Protein AF-A0A0G0PYB6-F1 (afdb_monomer)

Foldseek 3Di:
DDDDDDPDDPAEAEDPQAVVQCVVAVHDPVNLVVQVVDFPDKDDDPDPQKIKGKDWPDDDPPPDPPDPVVPPPPDPDDPPDPDDPPVQPTKMKMWMKHFDDPPPPPDDDDDDDDPDPDDRTHMYTNHMHIGRHDDDPPDPDDDDVVVVVVCVVVVVDD

Mean predicted aligned error: 14.11 Å

Secondary structure (DSSP, 8-state):
--PPP----TTEEE-HHHHHHHHHTT--HHHHHHHHHS-SEEEE-SSTT-EEEEEESS-------S-GGGGS--SS-PPP-S-----TT--EEEEEEEE-----------------------EEEEEEEEESSPPPSS------HHHHHHHHHTTS--

Structure (mmCIF, N/CA/C/O backbone):
data_AF-A0A0G0PYB6-F1
#
_entry.id   AF-A0A0G0PYB6-F1
#
loop_
_atom_site.group_PDB
_atom_site.id
_atom_site.type_symbol
_atom_site.label_atom_id
_atom_site.label_alt_id
_atom_site.label_comp_id
_atom_site.label_asym_id
_atom_site.label_entity_id
_atom_site.label_seq_id
_atom_site.pdbx_PDB_ins_code
_atom_site.Cartn_x
_atom_site.Cartn_y
_atom_site.Cartn_z
_atom_site.occupancy
_atom_site.B_iso_or_equiv
_atom_site.auth_seq_id
_atom_site.auth_comp_id
_atom_site.auth_asym_id
_atom_site.auth_atom_id
_atom_site.pdbx_PDB_model_num
ATOM 1 N N . MET A 1 1 ? -28.623 -15.789 -17.061 1.00 53.00 1 MET A N 1
ATOM 2 C CA . MET A 1 1 ? -27.943 -16.036 -15.767 1.00 53.00 1 MET A CA 1
ATOM 3 C C . MET A 1 1 ? -27.870 -14.714 -15.008 1.00 53.00 1 MET A C 1
ATOM 5 O O . MET A 1 1 ? -27.309 -13.763 -15.532 1.00 53.00 1 MET A O 1
ATOM 9 N N . ARG A 1 2 ? -28.523 -14.593 -13.845 1.00 53.97 2 ARG A N 1
ATOM 10 C CA . ARG A 1 2 ? -28.613 -13.324 -13.098 1.00 53.97 2 ARG A CA 1
ATOM 11 C C . ARG A 1 2 ? -27.326 -13.151 -12.284 1.00 53.97 2 ARG A C 1
ATOM 13 O O . ARG A 1 2 ? -27.123 -13.873 -11.310 1.00 53.97 2 ARG A O 1
ATOM 20 N N . LEU A 1 3 ? -26.429 -12.266 -12.717 1.00 60.09 3 LEU A N 1
ATOM 21 C CA . LEU A 1 3 ? -25.184 -11.998 -11.995 1.00 60.09 3 LEU A CA 1
ATOM 22 C C . LEU A 1 3 ? -25.525 -11.360 -10.643 1.00 60.09 3 LEU A C 1
ATOM 24 O O . LEU A 1 3 ? -26.152 -10.303 -10.589 1.00 60.09 3 LEU A O 1
ATOM 28 N N . LYS A 1 4 ? -25.150 -12.027 -9.547 1.00 63.53 4 LYS A N 1
ATOM 29 C CA . LYS A 1 4 ? -25.264 -11.448 -8.206 1.00 63.53 4 LYS A CA 1
ATOM 30 C C . LYS A 1 4 ? -24.245 -10.304 -8.072 1.00 63.53 4 LYS A C 1
ATOM 32 O O . LYS A 1 4 ? -23.122 -10.457 -8.558 1.00 63.53 4 LYS A O 1
ATOM 37 N N . PRO A 1 5 ? -24.593 -9.185 -7.414 1.00 63.53 5 PRO A N 1
ATOM 38 C CA . PRO A 1 5 ? -23.633 -8.123 -7.142 1.00 63.53 5 PRO A CA 1
ATOM 39 C C . PRO A 1 5 ? -22.484 -8.665 -6.282 1.00 63.53 5 PRO A C 1
ATOM 41 O O . PRO A 1 5 ? -22.725 -9.394 -5.320 1.00 63.53 5 PRO A O 1
ATOM 44 N N . LEU A 1 6 ? -21.241 -8.308 -6.613 1.00 57.53 6 LEU A N 1
ATOM 45 C CA . LEU A 1 6 ? -20.088 -8.618 -5.769 1.00 57.53 6 LEU A CA 1
ATOM 46 C C . LEU A 1 6 ? -20.213 -7.804 -4.475 1.00 57.53 6 LEU A C 1
ATOM 48 O O . LEU A 1 6 ? -20.085 -6.578 -4.495 1.00 57.53 6 LEU A O 1
ATOM 52 N N . GLU A 1 7 ? -20.507 -8.469 -3.355 1.00 67.19 7 GLU A N 1
ATOM 53 C CA . GLU A 1 7 ? -20.500 -7.815 -2.047 1.00 67.19 7 GLU A CA 1
ATOM 54 C C . GLU A 1 7 ? -19.122 -7.196 -1.791 1.00 67.19 7 GLU A C 1
ATOM 56 O O . GLU A 1 7 ? -18.084 -7.840 -1.959 1.00 67.19 7 GLU A O 1
ATOM 61 N N . LYS A 1 8 ? -19.107 -5.925 -1.382 1.00 66.94 8 LYS A N 1
ATOM 62 C CA . LYS A 1 8 ? -17.869 -5.238 -1.011 1.00 66.94 8 LYS A CA 1
ATOM 63 C C . LYS A 1 8 ? -17.275 -5.909 0.231 1.00 66.94 8 LYS A C 1
ATOM 65 O O . LYS A 1 8 ? -17.967 -6.113 1.229 1.00 66.94 8 LYS A O 1
ATOM 70 N N . ASP A 1 9 ? -15.982 -6.218 0.184 1.00 67.06 9 ASP A N 1
ATOM 71 C CA . ASP A 1 9 ? -15.242 -6.839 1.282 1.00 67.06 9 ASP A CA 1
ATOM 72 C C . ASP A 1 9 ? -15.388 -6.051 2.600 1.00 67.06 9 ASP A C 1
ATOM 74 O O . ASP A 1 9 ? -14.830 -4.968 2.757 1.00 67.06 9 ASP A O 1
ATOM 78 N N . LYS A 1 10 ? -16.042 -6.636 3.614 1.00 74.75 10 LYS A N 1
ATOM 79 C CA . LYS A 1 10 ? -16.156 -6.032 4.964 1.00 74.75 10 LYS A CA 1
ATOM 80 C C . LYS A 1 10 ? -14.801 -5.865 5.679 1.00 74.75 10 LYS A C 1
ATOM 82 O O . LYS A 1 10 ? -14.706 -5.116 6.652 1.00 74.75 10 LYS A O 1
ATOM 87 N N . LYS A 1 11 ? -13.764 -6.584 5.224 1.00 86.19 11 LYS A N 1
ATOM 88 C CA . LYS A 1 11 ? -12.452 -6.701 5.886 1.00 86.19 11 LYS A CA 1
ATOM 89 C C . LYS A 1 11 ? -11.471 -5.581 5.525 1.00 86.19 11 LYS A C 1
ATOM 91 O O . LYS A 1 11 ? -10.674 -5.194 6.381 1.00 86.19 11 LYS A O 1
ATOM 96 N N . TYR A 1 12 ? -11.511 -5.084 4.290 1.00 90.44 12 TYR A N 1
ATOM 97 C CA . TYR A 1 12 ? -10.526 -4.139 3.761 1.00 90.44 12 TYR A CA 1
ATOM 98 C C . TYR A 1 12 ? -11.181 -2.793 3.458 1.00 90.44 12 TYR A C 1
ATOM 100 O O . TYR A 1 12 ? -12.217 -2.733 2.802 1.00 90.44 12 TYR A O 1
ATOM 108 N N . ILE A 1 13 ? -10.562 -1.716 3.929 1.00 91.38 13 ILE A N 1
ATOM 109 C CA . ILE A 1 13 ? -10.933 -0.339 3.612 1.00 91.38 13 ILE A CA 1
ATOM 110 C C . ILE A 1 13 ? -9.862 0.206 2.670 1.00 91.38 13 ILE A C 1
ATOM 112 O O . ILE A 1 13 ? -8.683 0.227 3.022 1.00 91.38 13 ILE A O 1
ATOM 116 N N . TRP A 1 14 ? -10.271 0.646 1.484 1.00 92.69 14 TRP A N 1
ATOM 117 C CA . TRP A 1 14 ? -9.382 1.230 0.483 1.00 92.69 14 TRP A CA 1
ATOM 118 C C . TRP A 1 14 ? -9.443 2.752 0.556 1.00 92.69 14 TRP A C 1
ATOM 120 O O . TRP A 1 14 ? -10.530 3.324 0.482 1.00 92.69 14 TRP A O 1
ATOM 130 N N . THR A 1 15 ? -8.293 3.414 0.681 1.00 94.25 15 THR A N 1
ATOM 131 C CA . THR A 1 15 ? -8.219 4.874 0.531 1.00 94.25 15 THR A CA 1
ATOM 132 C C . THR A 1 15 ? -8.245 5.263 -0.950 1.00 94.25 15 THR A C 1
ATOM 134 O O . THR A 1 15 ? -7.838 4.490 -1.822 1.00 94.25 15 THR A O 1
ATOM 137 N N . ASN A 1 16 ? -8.652 6.499 -1.255 1.00 95.81 16 ASN A N 1
ATOM 138 C CA . ASN A 1 16 ? -8.565 7.035 -2.621 1.00 95.81 16 ASN A CA 1
ATOM 139 C C . ASN A 1 16 ? -7.126 7.007 -3.154 1.00 95.81 16 ASN A C 1
ATOM 141 O O . ASN A 1 16 ? -6.905 6.703 -4.326 1.00 95.81 16 ASN A O 1
ATOM 145 N N . HIS A 1 17 ? -6.147 7.255 -2.281 1.00 93.31 17 HIS A N 1
ATOM 146 C CA . HIS A 1 17 ? -4.736 7.217 -2.641 1.00 93.31 17 HIS A CA 1
ATOM 147 C C . HIS A 1 17 ? -4.283 5.810 -3.065 1.00 93.31 17 HIS A C 1
ATOM 149 O O . HIS A 1 17 ? -3.640 5.656 -4.106 1.00 93.31 17 HIS A O 1
ATOM 155 N N . ALA A 1 18 ? -4.687 4.765 -2.331 1.00 94.81 18 ALA A N 1
ATOM 156 C CA . ALA A 1 18 ? -4.424 3.382 -2.720 1.00 94.81 18 ALA A CA 1
ATOM 157 C C . ALA A 1 18 ? -5.038 3.062 -4.088 1.00 94.81 18 ALA A C 1
ATOM 159 O O . ALA A 1 18 ? -4.358 2.510 -4.952 1.00 94.81 18 ALA A O 1
ATOM 160 N N . LEU A 1 19 ? -6.294 3.460 -4.315 1.00 94.94 19 LEU A N 1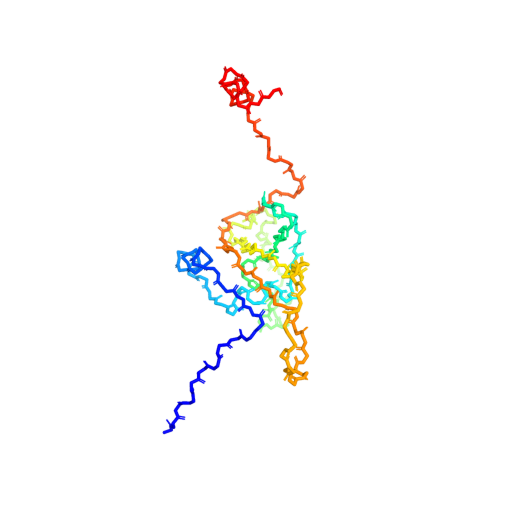
ATOM 161 C CA . LEU A 1 19 ? -6.987 3.238 -5.587 1.00 94.94 19 LEU A CA 1
ATOM 162 C C . LEU A 1 19 ? -6.265 3.912 -6.764 1.00 94.94 19 LEU A C 1
ATOM 164 O O . LEU A 1 19 ? -6.072 3.285 -7.807 1.00 94.94 19 LEU A O 1
ATOM 168 N N . GLN A 1 20 ? -5.826 5.162 -6.599 1.00 95.75 20 GLN A N 1
ATOM 169 C CA . GLN A 1 20 ? -5.074 5.894 -7.623 1.00 95.75 20 GLN A CA 1
ATOM 170 C C . GLN A 1 20 ? -3.742 5.210 -7.949 1.00 95.75 20 GLN A C 1
ATOM 172 O O . GLN A 1 20 ? -3.436 4.979 -9.120 1.00 95.75 20 GLN A O 1
ATOM 177 N N . LYS A 1 21 ? -2.967 4.827 -6.928 1.00 94.69 21 LYS A N 1
ATOM 178 C CA . LYS A 1 21 ? -1.675 4.160 -7.133 1.00 94.69 21 LYS A CA 1
ATOM 179 C C . LYS A 1 21 ? -1.836 2.767 -7.745 1.00 94.69 21 LYS A C 1
ATOM 181 O O . LYS A 1 21 ? -1.066 2.403 -8.631 1.00 94.69 21 LYS A O 1
ATOM 186 N N . MET A 1 22 ? -2.873 2.017 -7.366 1.00 95.38 22 MET A N 1
ATOM 187 C CA . MET A 1 22 ? -3.184 0.744 -8.020 1.00 95.38 22 MET A CA 1
ATOM 188 C C . MET A 1 22 ? -3.474 0.922 -9.510 1.00 95.38 22 MET A C 1
ATOM 190 O O . MET A 1 22 ? -2.934 0.169 -10.318 1.00 95.38 22 MET A O 1
ATOM 194 N N . ARG A 1 23 ? -4.277 1.927 -9.887 1.00 95.50 23 ARG A N 1
ATOM 195 C CA . ARG A 1 23 ? -4.549 2.241 -11.301 1.00 95.50 23 ARG A CA 1
ATOM 196 C C . ARG A 1 23 ? -3.263 2.584 -12.050 1.00 95.50 23 ARG A C 1
ATOM 198 O O . ARG A 1 23 ? -3.015 2.013 -13.107 1.00 95.50 23 ARG A O 1
ATOM 205 N N . PHE A 1 24 ? -2.427 3.441 -11.465 1.00 93.75 24 PHE A N 1
ATOM 206 C CA . PHE A 1 24 ? -1.150 3.859 -12.047 1.00 93.75 24 PHE A CA 1
ATOM 207 C C . PHE A 1 24 ? -0.207 2.673 -12.309 1.00 93.75 24 PHE A C 1
ATOM 209 O O . PHE A 1 24 ? 0.289 2.501 -13.418 1.00 93.75 24 PHE A O 1
ATOM 216 N N . TYR A 1 25 ? -0.024 1.790 -11.322 1.00 92.69 25 TYR A N 1
ATOM 217 C CA . TYR A 1 25 ? 0.865 0.625 -11.429 1.00 92.69 25 TYR A CA 1
ATOM 218 C C . TYR A 1 25 ? 0.199 -0.635 -12.000 1.00 92.69 25 TYR A C 1
ATOM 220 O O . TYR A 1 25 ? 0.792 -1.723 -11.952 1.00 92.69 25 TYR A O 1
ATOM 228 N N . ARG A 1 26 ? -1.040 -0.510 -12.500 1.00 92.75 26 ARG A N 1
ATOM 229 C CA . ARG A 1 26 ? -1.868 -1.619 -13.001 1.00 92.75 26 ARG A CA 1
ATOM 230 C C . ARG A 1 26 ? -1.889 -2.803 -12.019 1.00 92.75 26 ARG A C 1
ATOM 232 O O . ARG A 1 26 ? -1.637 -3.953 -12.380 1.00 92.75 26 ARG A O 1
ATOM 239 N N . LEU A 1 27 ? -2.112 -2.503 -10.741 1.00 92.00 27 LEU A N 1
ATOM 240 C CA . LEU A 1 27 ? -2.234 -3.481 -9.663 1.00 92.00 27 LEU A CA 1
ATOM 241 C C . LEU A 1 27 ? -3.706 -3.825 -9.441 1.00 92.00 27 LEU A C 1
ATOM 243 O O . LEU A 1 27 ? -4.554 -2.944 -9.328 1.00 92.00 27 LEU A O 1
ATOM 247 N N . SER A 1 28 ? -3.999 -5.119 -9.352 1.00 92.56 28 SER A N 1
ATOM 248 C CA . SER A 1 28 ? -5.328 -5.609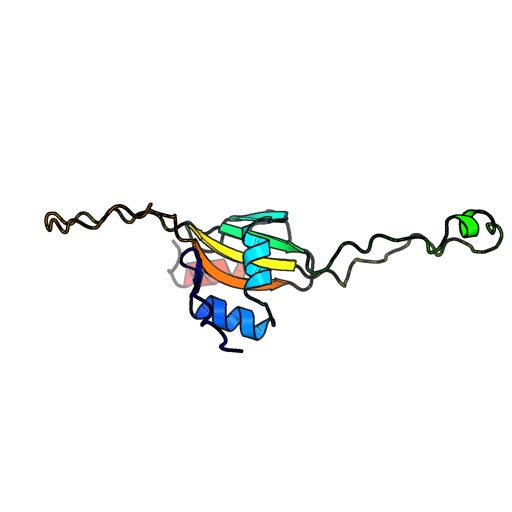 -9.002 1.00 92.56 28 SER A CA 1
ATOM 249 C C . SER A 1 28 ? -5.500 -5.709 -7.486 1.00 92.56 28 SER A C 1
ATOM 251 O O . SER A 1 28 ? -4.546 -5.979 -6.749 1.00 92.56 28 SER A O 1
ATOM 253 N N . GLU A 1 29 ? -6.741 -5.587 -7.012 1.00 92.19 29 GLU A N 1
ATOM 254 C CA . GLU A 1 29 ? -7.059 -5.774 -5.592 1.00 92.19 29 GLU A CA 1
ATOM 255 C C . GLU A 1 29 ? -6.646 -7.160 -5.092 1.00 92.19 29 GLU A C 1
ATOM 257 O O . GLU A 1 29 ? -6.126 -7.301 -3.989 1.00 92.19 29 GLU A O 1
ATOM 262 N N . SER A 1 30 ? -6.835 -8.195 -5.915 1.00 92.38 30 SER A N 1
ATOM 263 C CA . SER A 1 30 ? -6.440 -9.567 -5.594 1.00 92.38 30 SER A CA 1
ATOM 264 C C . SER A 1 30 ? -4.935 -9.689 -5.354 1.00 92.38 30 SER A C 1
ATOM 266 O O . SER A 1 30 ? -4.516 -10.397 -4.436 1.00 92.38 30 SER A O 1
ATOM 268 N N . ARG A 1 31 ? -4.112 -8.957 -6.118 1.00 91.38 31 ARG A N 1
ATOM 269 C CA . ARG A 1 31 ? -2.660 -8.924 -5.921 1.00 91.38 31 ARG A CA 1
ATOM 270 C C . ARG A 1 31 ? -2.290 -8.268 -4.595 1.00 91.38 31 ARG A C 1
ATOM 272 O O . ARG A 1 31 ? -1.471 -8.818 -3.867 1.00 91.38 31 ARG A O 1
ATOM 279 N N . VAL A 1 32 ? -2.925 -7.154 -4.249 1.00 94.19 32 VAL A N 1
ATOM 280 C CA . VAL A 1 32 ? -2.705 -6.479 -2.960 1.00 94.19 32 VAL A CA 1
ATOM 281 C C . VAL A 1 32 ? -3.174 -7.353 -1.791 1.00 94.19 32 VAL A C 1
ATOM 283 O O . VAL A 1 32 ? -2.438 -7.547 -0.826 1.00 94.19 32 VAL A O 1
ATOM 286 N N . ARG A 1 33 ? -4.352 -7.982 -1.900 1.00 93.62 33 ARG A N 1
ATOM 287 C CA . ARG A 1 33 ? -4.853 -8.937 -0.895 1.00 93.62 33 ARG A CA 1
ATOM 288 C C . ARG A 1 33 ? -3.898 -10.117 -0.699 1.00 93.62 33 ARG A C 1
ATOM 290 O O . ARG A 1 33 ? -3.752 -10.583 0.426 1.00 93.62 33 ARG A O 1
ATOM 297 N N . ARG A 1 34 ? -3.245 -10.601 -1.761 1.00 92.38 34 ARG A N 1
ATOM 298 C CA . ARG A 1 34 ? -2.234 -11.670 -1.678 1.00 92.38 34 ARG A CA 1
ATOM 299 C C . ARG A 1 34 ? -1.021 -11.242 -0.852 1.00 92.38 34 ARG A C 1
ATOM 301 O O . ARG A 1 34 ? -0.604 -12.010 0.010 1.00 92.38 34 ARG A O 1
ATOM 308 N N . ILE A 1 35 ? -0.517 -10.030 -1.078 1.00 94.06 35 ILE A N 1
ATOM 309 C CA . ILE A 1 35 ? 0.619 -9.469 -0.330 1.00 94.06 35 ILE A CA 1
ATOM 310 C C . ILE A 1 35 ? 0.276 -9.363 1.156 1.00 94.06 35 ILE A C 1
ATOM 312 O O . ILE A 1 35 ? 1.069 -9.765 1.995 1.00 94.06 35 ILE A O 1
ATOM 316 N N . LEU A 1 36 ? -0.938 -8.911 1.482 1.00 93.06 36 LEU A N 1
ATOM 317 C CA . LEU A 1 36 ? -1.400 -8.810 2.870 1.00 93.06 36 LEU A CA 1
ATOM 318 C C . LEU A 1 36 ? -1.594 -10.166 3.562 1.00 93.06 36 LEU A C 1
ATOM 320 O O . LEU A 1 36 ? -1.589 -10.224 4.788 1.00 93.06 36 LEU A O 1
ATOM 324 N N . ARG A 1 37 ? -1.843 -11.242 2.807 1.00 91.81 37 ARG A N 1
ATOM 325 C CA . ARG A 1 37 ? -2.008 -12.590 3.371 1.00 91.81 37 ARG A CA 1
ATOM 326 C C . ARG A 1 37 ? -0.658 -13.242 3.644 1.00 91.81 37 ARG A C 1
ATOM 328 O O . ARG A 1 37 ? -0.440 -13.708 4.754 1.00 91.81 37 ARG A O 1
ATOM 335 N N . ASN A 1 38 ? 0.222 -13.247 2.644 1.00 91.56 38 ASN A N 1
ATOM 336 C CA . ASN A 1 38 ? 1.506 -13.941 2.700 1.00 91.56 38 ASN A CA 1
ATOM 337 C C . ASN A 1 38 ? 2.629 -12.993 2.248 1.00 91.56 38 ASN A C 1
ATOM 339 O O . ASN A 1 38 ? 3.119 -13.154 1.132 1.00 91.56 38 ASN A O 1
ATOM 343 N N . PRO A 1 39 ? 3.013 -11.980 3.036 1.00 93.81 39 PRO A N 1
ATOM 344 C CA . PRO A 1 39 ? 4.115 -11.100 2.664 1.00 93.81 39 PRO A CA 1
ATOM 345 C C . PRO A 1 39 ? 5.450 -11.854 2.689 1.00 93.81 39 PRO A C 1
ATOM 347 O O . PRO A 1 39 ? 5.641 -12.749 3.505 1.00 93.81 39 PRO A O 1
ATOM 350 N N . GLU A 1 40 ? 6.369 -11.483 1.799 1.00 91.38 40 GLU A N 1
ATOM 351 C CA . GLU A 1 40 ? 7.750 -11.988 1.820 1.00 91.38 40 GLU A CA 1
ATOM 352 C C . GLU A 1 40 ? 8.582 -11.204 2.841 1.00 91.38 40 GLU A C 1
ATOM 354 O O . GLU A 1 40 ? 9.350 -11.774 3.608 1.00 91.38 40 GLU A O 1
ATOM 359 N N . ARG A 1 41 ? 8.391 -9.879 2.868 1.00 91.38 41 ARG A N 1
ATOM 360 C CA . ARG A 1 41 ? 9.067 -8.953 3.780 1.00 91.38 41 ARG A CA 1
ATOM 361 C C . ARG A 1 41 ? 8.048 -8.015 4.415 1.00 91.38 41 ARG A C 1
ATOM 363 O O . ARG A 1 41 ? 7.078 -7.620 3.763 1.00 91.38 41 ARG A O 1
ATOM 370 N N . THR A 1 42 ? 8.267 -7.664 5.677 1.00 92.75 42 THR A N 1
ATOM 371 C CA . THR A 1 42 ? 7.462 -6.684 6.416 1.00 92.75 42 THR A CA 1
ATOM 372 C C . THR A 1 42 ? 8.395 -5.680 7.078 1.00 92.75 42 THR A C 1
ATOM 374 O O . THR A 1 42 ? 9.379 -6.090 7.683 1.00 92.75 42 THR A O 1
ATOM 377 N N . GLU A 1 43 ? 8.089 -4.396 6.940 1.00 90.81 43 GLU A N 1
ATOM 378 C CA . GLU A 1 43 ? 8.871 -3.270 7.454 1.00 90.81 43 GLU A CA 1
ATOM 379 C C . GLU A 1 43 ? 7.952 -2.227 8.085 1.00 90.81 43 GLU A C 1
ATOM 381 O O . GLU A 1 43 ? 6.737 -2.217 7.844 1.00 90.81 43 GLU A O 1
ATOM 386 N N . ASP A 1 44 ? 8.544 -1.331 8.867 1.00 91.12 44 ASP A N 1
ATOM 387 C CA . ASP A 1 44 ? 7.848 -0.149 9.354 1.00 91.12 44 ASP A CA 1
ATOM 388 C C . ASP A 1 44 ? 7.581 0.812 8.190 1.00 91.12 44 ASP A C 1
ATOM 390 O O . ASP A 1 44 ? 8.395 0.997 7.282 1.00 91.12 44 ASP A O 1
ATOM 394 N N . GLY A 1 45 ? 6.378 1.378 8.168 1.00 86.69 45 GLY A N 1
ATOM 395 C CA . GLY A 1 45 ? 5.976 2.339 7.155 1.00 86.69 45 GLY A CA 1
ATOM 396 C C . GLY A 1 45 ? 6.625 3.706 7.365 1.00 86.69 45 GLY A C 1
ATOM 397 O O . GLY A 1 45 ? 7.108 4.037 8.441 1.00 86.69 45 GLY A O 1
ATOM 398 N N . VAL A 1 46 ? 6.556 4.543 6.328 1.00 85.50 46 VAL A N 1
ATOM 399 C CA . VAL A 1 46 ? 7.033 5.939 6.389 1.00 85.50 46 VAL A CA 1
ATOM 400 C C . VAL A 1 46 ? 6.225 6.772 7.393 1.00 85.50 46 VAL A C 1
ATOM 402 O O . VAL A 1 46 ? 6.746 7.694 8.007 1.00 85.50 46 VAL A O 1
ATOM 405 N N . ALA A 1 47 ? 4.941 6.450 7.556 1.00 82.56 47 ALA A N 1
ATOM 406 C CA . ALA A 1 47 ? 4.067 7.089 8.529 1.00 82.56 47 ALA A CA 1
ATOM 407 C C . ALA A 1 47 ? 4.040 6.279 9.836 1.00 82.56 47 ALA A C 1
ATOM 409 O O . ALA A 1 47 ? 4.083 5.043 9.777 1.00 82.56 47 ALA A O 1
ATOM 410 N N . PRO A 1 48 ? 3.892 6.940 11.000 1.00 85.12 48 PRO A N 1
ATOM 411 C CA . PRO A 1 48 ? 3.783 6.250 12.282 1.00 85.12 48 PRO A CA 1
ATOM 412 C C . PRO A 1 48 ? 2.613 5.255 12.290 1.00 85.12 48 PRO A C 1
ATOM 414 O O . PRO A 1 48 ? 1.624 5.420 11.570 1.00 85.12 48 PRO A O 1
ATOM 417 N N . ASP A 1 49 ? 2.739 4.197 13.098 1.00 88.56 49 ASP A N 1
ATOM 418 C CA . ASP A 1 49 ? 1.743 3.122 13.255 1.00 88.56 49 ASP A CA 1
ATOM 419 C C . ASP A 1 49 ? 1.336 2.408 11.954 1.00 88.56 49 ASP A C 1
ATOM 421 O O . ASP A 1 49 ? 0.289 1.751 11.886 1.00 88.56 49 ASP A O 1
ATOM 425 N N . THR A 1 50 ? 2.150 2.525 10.909 1.00 91.38 50 THR A N 1
ATOM 426 C CA . THR A 1 50 ? 1.870 1.925 9.612 1.00 91.38 50 THR A CA 1
ATOM 427 C C . THR A 1 50 ? 2.868 0.824 9.307 1.00 91.38 50 THR A C 1
ATOM 429 O O . THR A 1 50 ? 4.037 0.920 9.654 1.00 91.38 50 THR A O 1
ATOM 432 N N . ILE A 1 51 ? 2.402 -0.232 8.644 1.00 94.38 51 ILE A N 1
ATOM 433 C CA . ILE A 1 51 ? 3.215 -1.386 8.274 1.00 94.38 51 ILE A CA 1
ATOM 434 C C . ILE A 1 51 ? 3.307 -1.437 6.751 1.00 94.38 51 ILE A C 1
ATOM 436 O O . ILE A 1 51 ? 2.299 -1.325 6.046 1.00 94.38 51 ILE A O 1
ATOM 440 N N . ALA A 1 52 ? 4.514 -1.625 6.237 1.00 93.75 52 ALA A N 1
ATOM 441 C CA . ALA A 1 52 ? 4.774 -1.877 4.833 1.00 93.75 52 ALA A CA 1
ATOM 442 C C . ALA A 1 52 ? 5.023 -3.376 4.620 1.00 93.75 52 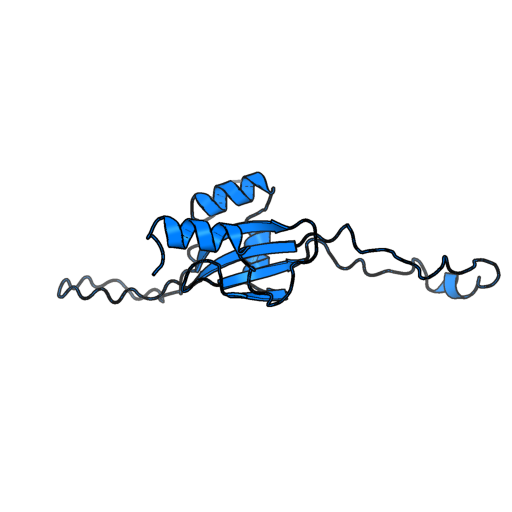ALA A C 1
ATOM 444 O O . ALA A 1 52 ? 5.840 -3.998 5.289 1.00 93.75 52 ALA A O 1
ATOM 445 N N . SER A 1 53 ? 4.300 -3.983 3.687 1.00 95.06 53 SER A N 1
ATOM 446 C CA . SER A 1 53 ? 4.432 -5.395 3.332 1.00 95.06 53 SER A CA 1
ATOM 447 C C . SER A 1 53 ? 4.784 -5.531 1.858 1.00 95.06 53 SER A C 1
ATOM 449 O O . SER A 1 53 ? 4.170 -4.883 1.008 1.00 95.06 53 SER A O 1
ATOM 451 N N . MET A 1 54 ? 5.744 -6.398 1.549 1.00 93.00 54 MET A N 1
ATOM 452 C CA . MET A 1 54 ? 6.287 -6.561 0.204 1.00 93.00 54 MET A CA 1
ATOM 453 C C . MET A 1 54 ? 6.254 -8.011 -0.270 1.00 93.00 54 MET A C 1
ATOM 455 O O . MET A 1 54 ?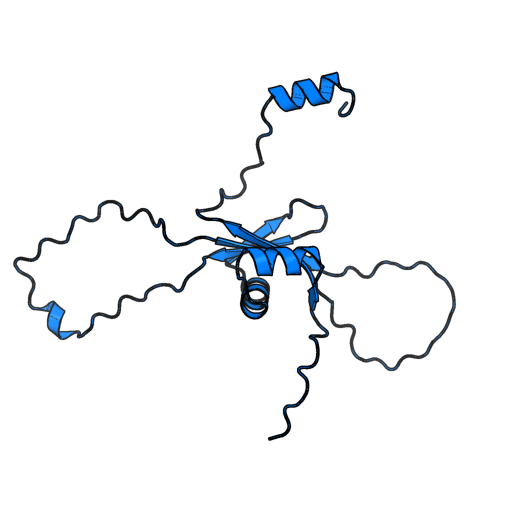 6.418 -8.949 0.512 1.00 93.00 54 MET A O 1
ATOM 459 N N . GLN A 1 55 ? 6.047 -8.186 -1.577 1.00 92.2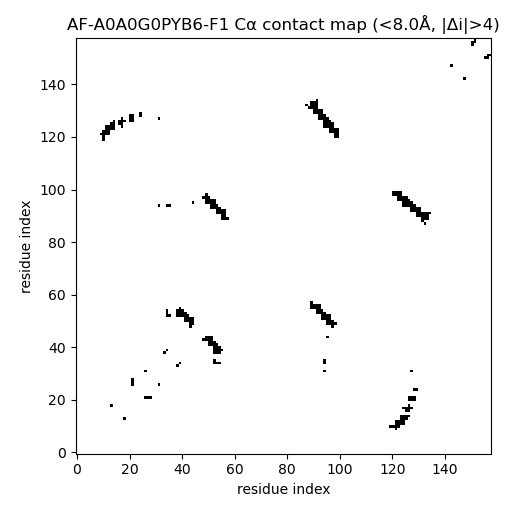5 55 GLN A N 1
ATOM 460 C CA . GLN A 1 55 ? 6.357 -9.423 -2.292 1.00 92.25 55 GLN A CA 1
ATOM 461 C C . GLN A 1 55 ? 7.062 -9.132 -3.624 1.00 92.25 55 GLN A C 1
ATOM 463 O O . GLN A 1 55 ? 6.716 -8.152 -4.295 1.00 92.25 55 GLN A O 1
ATOM 468 N N . PRO A 1 56 ? 7.940 -10.034 -4.097 1.00 90.12 56 PRO A N 1
ATOM 469 C CA . PRO A 1 56 ? 8.478 -9.949 -5.447 1.00 90.12 56 PRO A CA 1
ATOM 470 C C . PRO A 1 56 ? 7.361 -10.084 -6.494 1.00 90.12 56 PRO A C 1
ATOM 472 O O . PRO A 1 56 ? 6.411 -10.871 -6.363 1.00 90.12 56 PRO A O 1
ATOM 475 N N . ALA A 1 57 ? 7.459 -9.307 -7.566 1.00 79.44 57 ALA A N 1
ATOM 476 C CA . ALA A 1 57 ? 6.634 -9.467 -8.750 1.00 79.44 57 ALA A CA 1
ATOM 477 C C . ALA A 1 57 ? 7.163 -10.642 -9.584 1.00 79.44 57 ALA A C 1
ATOM 479 O O . ALA A 1 57 ? 8.351 -10.735 -9.884 1.00 79.44 57 ALA A O 1
ATOM 480 N N . GLY A 1 58 ? 6.251 -11.537 -9.968 1.00 76.94 58 GLY A N 1
ATOM 481 C CA . GLY A 1 58 ? 6.553 -12.727 -10.765 1.00 76.94 58 GLY A CA 1
ATOM 482 C C . GLY A 1 58 ? 6.428 -14.039 -9.989 1.00 76.94 58 GLY A C 1
ATOM 483 O O . GLY A 1 58 ? 6.362 -14.073 -8.761 1.00 76.94 58 GLY A O 1
ATOM 484 N N . SER A 1 59 ? 6.332 -15.137 -10.731 1.00 67.12 59 SER A N 1
ATOM 485 C CA . SER A 1 59 ? 6.417 -16.499 -10.206 1.00 67.12 59 SER A CA 1
ATOM 486 C C . SER A 1 59 ? 7.857 -16.996 -10.303 1.00 67.12 59 SER A C 1
ATOM 488 O O . SER A 1 59 ? 8.577 -16.662 -11.246 1.00 67.12 59 SER A O 1
ATOM 490 N N . LYS A 1 60 ? 8.289 -17.832 -9.351 1.00 58.88 60 LYS A N 1
ATOM 491 C CA . LYS A 1 60 ? 9.531 -18.597 -9.512 1.00 58.88 60 LYS A CA 1
ATOM 492 C C . LYS A 1 60 ? 9.349 -19.472 -10.759 1.00 58.88 60 LYS A C 1
ATOM 494 O O . LYS A 1 60 ? 8.441 -20.300 -10.784 1.00 58.88 60 LYS A O 1
ATOM 499 N N . LYS A 1 61 ? 10.142 -19.251 -11.815 1.00 55.94 61 LYS A N 1
ATOM 500 C CA . LYS A 1 61 ? 10.168 -20.154 -12.973 1.00 55.94 61 LYS A CA 1
ATOM 501 C C . LYS A 1 61 ? 10.795 -21.452 -12.466 1.00 55.94 61 LYS A C 1
ATOM 503 O O . LYS A 1 61 ? 12.010 -21.525 -12.315 1.00 55.94 61 LYS A O 1
ATOM 508 N N . LEU A 1 62 ? 9.964 -22.424 -12.099 1.00 52.66 62 LEU A N 1
ATOM 509 C CA . LEU A 1 62 ? 10.431 -23.783 -11.867 1.00 52.66 62 LEU A CA 1
ATOM 510 C C . LEU A 1 62 ? 10.919 -24.270 -13.228 1.00 52.66 62 LEU A C 1
ATOM 512 O O . LEU A 1 62 ? 10.129 -24.391 -14.162 1.00 52.66 62 LEU A O 1
ATOM 516 N N . PHE A 1 63 ? 12.231 -24.419 -13.374 1.00 53.56 63 PHE A N 1
ATOM 517 C CA . PHE A 1 63 ? 12.812 -25.050 -14.546 1.00 53.56 63 PHE A CA 1
ATOM 518 C C . PHE A 1 63 ? 12.300 -26.491 -14.565 1.00 53.56 63 PHE A C 1
ATOM 520 O O . PHE A 1 63 ? 12.757 -27.318 -13.783 1.00 53.56 63 PHE A O 1
ATOM 527 N N . GLN A 1 64 ? 11.285 -26.768 -15.379 1.00 59.22 64 GLN A N 1
ATOM 528 C CA . GLN A 1 64 ? 10.871 -28.134 -15.658 1.00 59.22 64 GLN A CA 1
ATOM 529 C C . GLN A 1 64 ? 11.749 -28.601 -16.820 1.00 59.22 64 GLN A C 1
ATOM 531 O O . GLN A 1 64 ? 11.614 -28.046 -17.915 1.00 59.22 64 GLN A O 1
ATOM 536 N N . PRO A 1 65 ? 12.696 -29.535 -16.616 1.00 56.78 65 PRO A N 1
ATOM 537 C CA . PRO A 1 65 ? 13.346 -30.159 -17.755 1.00 56.78 65 PRO A CA 1
ATOM 538 C C . PRO A 1 65 ? 12.248 -30.862 -18.559 1.00 56.78 65 PRO A C 1
ATOM 540 O O . PRO A 1 65 ? 11.494 -31.658 -18.008 1.00 56.78 65 PRO A O 1
ATOM 543 N N . ALA A 1 66 ? 12.128 -30.527 -19.845 1.00 60.47 66 ALA A N 1
ATOM 544 C CA . ALA A 1 66 ? 11.048 -31.011 -20.708 1.00 60.47 66 ALA A CA 1
ATOM 545 C C . ALA A 1 66 ? 11.005 -32.547 -20.840 1.00 60.47 66 ALA A C 1
ATOM 547 O O . ALA A 1 66 ? 9.998 -33.094 -21.271 1.00 60.47 66 ALA A O 1
ATOM 548 N N . SER A 1 67 ? 12.074 -33.248 -20.456 1.00 53.50 67 SER A N 1
ATOM 549 C CA . SER A 1 67 ? 12.094 -34.697 -20.289 1.00 53.50 67 SER A CA 1
ATOM 550 C C . SER A 1 67 ? 13.341 -35.110 -19.487 1.00 53.50 67 SER A C 1
ATOM 552 O O . SER A 1 67 ? 14.414 -34.540 -19.720 1.00 53.50 67 SER A O 1
ATOM 554 N N . PRO A 1 68 ? 13.255 -36.103 -18.579 1.00 58.97 68 PRO A N 1
ATOM 555 C CA . PRO A 1 68 ? 14.417 -36.729 -17.939 1.00 58.97 68 PRO A CA 1
ATOM 556 C C . PRO A 1 68 ? 15.430 -37.331 -18.933 1.00 58.97 68 PRO A C 1
ATOM 558 O O . PRO A 1 68 ? 16.593 -37.530 -18.588 1.00 58.97 68 PRO A O 1
ATOM 561 N N . GLU A 1 69 ? 15.016 -37.600 -20.175 1.00 51.16 69 GLU A N 1
ATOM 562 C CA . GLU A 1 69 ? 15.830 -38.273 -21.196 1.00 51.16 69 GLU A CA 1
ATOM 563 C C . GLU A 1 69 ? 16.958 -37.400 -21.776 1.00 51.16 69 GLU A C 1
ATOM 565 O O . GLU A 1 69 ? 18.008 -37.907 -22.175 1.00 51.16 69 GLU A O 1
ATOM 570 N N . LEU A 1 70 ? 16.820 -36.071 -21.731 1.00 50.59 70 LEU A N 1
ATOM 571 C CA . LEU A 1 70 ? 17.850 -35.138 -22.214 1.00 50.59 70 LEU A CA 1
ATOM 572 C C . LEU A 1 70 ? 19.054 -34.995 -21.266 1.00 50.59 70 LEU A C 1
ATOM 574 O O . LEU A 1 70 ? 19.969 -34.217 -21.533 1.00 50.59 70 LEU A O 1
ATOM 578 N N . LEU A 1 71 ? 19.103 -35.772 -20.180 1.00 51.88 71 LEU A N 1
ATOM 579 C CA . LEU A 1 71 ? 20.234 -35.794 -19.254 1.00 51.88 71 LEU A CA 1
ATOM 580 C C . LEU A 1 71 ? 21.428 -36.630 -19.772 1.00 51.88 71 LEU A C 1
ATOM 582 O O . LEU A 1 71 ? 22.524 -36.515 -19.225 1.00 51.88 71 LEU A O 1
ATOM 586 N N . ARG A 1 72 ? 21.255 -37.439 -20.836 1.00 47.50 72 ARG A N 1
ATOM 587 C CA . ARG A 1 72 ? 22.319 -38.306 -21.398 1.00 47.50 72 ARG A CA 1
ATOM 588 C C . ARG A 1 72 ? 23.061 -37.750 -22.622 1.00 47.50 72 ARG A C 1
ATOM 590 O O . ARG A 1 72 ? 24.185 -38.178 -22.874 1.00 47.50 72 ARG A O 1
ATOM 597 N N . CYS A 1 73 ? 22.541 -36.747 -23.330 1.00 46.59 73 CYS A N 1
ATOM 598 C CA . CYS A 1 73 ? 23.275 -36.059 -24.406 1.00 46.59 73 CYS A CA 1
ATOM 599 C C . CYS A 1 73 ? 24.178 -34.955 -23.837 1.00 46.59 73 CYS A C 1
ATOM 601 O O . CYS A 1 73 ? 23.975 -33.768 -24.073 1.00 46.59 73 CYS A O 1
ATOM 603 N N . ARG A 1 74 ? 25.184 -35.339 -23.046 1.00 48.22 74 ARG A N 1
ATOM 604 C CA . ARG A 1 74 ? 26.118 -34.395 -22.420 1.00 48.22 74 ARG A CA 1
ATOM 605 C C . ARG A 1 74 ? 27.555 -34.650 -22.858 1.00 48.22 74 ARG A C 1
ATOM 607 O O . ARG A 1 74 ? 28.393 -35.033 -22.054 1.00 48.22 74 ARG A O 1
ATOM 614 N N . ARG A 1 75 ? 27.856 -34.374 -24.128 1.00 44.88 75 ARG A N 1
ATOM 615 C CA . ARG A 1 75 ? 29.170 -33.863 -24.555 1.00 44.88 75 ARG A CA 1
ATOM 616 C C . ARG A 1 75 ? 28.944 -32.900 -25.721 1.00 44.88 75 ARG A C 1
ATOM 618 O O . ARG A 1 75 ? 28.340 -33.296 -26.706 1.00 44.88 75 ARG A O 1
ATOM 625 N N . ARG A 1 76 ? 29.462 -31.671 -25.603 1.00 45.78 76 ARG A N 1
ATOM 626 C CA . ARG A 1 76 ? 29.422 -30.554 -26.581 1.00 45.78 76 ARG A CA 1
ATOM 627 C C . ARG A 1 76 ? 28.272 -29.541 -26.515 1.00 45.78 76 ARG A C 1
ATOM 629 O O . ARG A 1 76 ? 28.045 -28.829 -27.481 1.00 45.78 76 ARG A O 1
ATOM 636 N N . PHE A 1 77 ? 27.644 -29.354 -25.362 1.00 45.22 77 PHE A N 1
ATOM 637 C CA . PHE A 1 77 ? 27.143 -28.018 -25.031 1.00 45.22 77 PHE A CA 1
ATOM 638 C C . PHE A 1 77 ? 27.914 -27.550 -23.808 1.00 45.22 77 PHE A C 1
ATOM 640 O O . PHE A 1 77 ? 27.678 -28.035 -22.700 1.00 45.22 77 PHE A O 1
ATOM 647 N N . SER A 1 78 ? 28.896 -26.668 -24.022 1.00 42.59 78 SER A N 1
ATOM 648 C CA . SER A 1 78 ? 29.490 -25.923 -22.914 1.00 42.59 78 SER A CA 1
ATOM 649 C C . SER A 1 78 ? 28.346 -25.280 -22.135 1.00 42.59 78 SER A C 1
ATOM 651 O O . SER A 1 78 ? 27.465 -24.679 -22.760 1.00 42.59 78 SER A O 1
ATOM 653 N N . PRO A 1 79 ? 28.309 -25.413 -20.798 1.00 46.66 79 PRO A N 1
ATOM 654 C CA . PRO A 1 79 ? 27.388 -24.621 -20.011 1.00 46.66 79 PRO A CA 1
ATOM 655 C C . PRO A 1 79 ? 27.715 -23.171 -20.347 1.00 46.66 79 PRO A C 1
ATOM 657 O O . PRO A 1 79 ? 28.849 -22.734 -20.153 1.00 46.66 79 PRO A O 1
ATOM 660 N N . ILE A 1 80 ? 26.747 -22.461 -20.930 1.00 51.62 80 ILE A N 1
ATOM 661 C CA . ILE A 1 80 ? 26.804 -21.006 -21.039 1.00 51.62 80 ILE A CA 1
ATOM 662 C C . ILE A 1 80 ? 27.213 -20.534 -19.650 1.00 51.62 80 ILE A C 1
ATOM 664 O O . ILE A 1 80 ? 26.549 -20.872 -18.666 1.00 51.62 80 ILE A O 1
ATOM 668 N N . SER A 1 81 ? 28.379 -19.896 -19.600 1.00 41.31 81 SER A N 1
ATOM 669 C CA . SER A 1 81 ? 29.067 -19.447 -18.401 1.00 41.31 81 SER A CA 1
ATOM 670 C C . SER A 1 81 ? 28.064 -18.954 -17.370 1.00 41.31 81 SER A C 1
ATOM 672 O O . SER A 1 81 ? 27.182 -18.155 -17.691 1.00 41.31 81 SER A O 1
ATOM 674 N N . ALA A 1 82 ? 28.208 -19.439 -16.139 1.00 46.91 82 ALA A N 1
ATOM 675 C CA . ALA A 1 82 ? 27.487 -18.996 -14.953 1.00 46.91 82 ALA A CA 1
ATOM 676 C C . ALA A 1 82 ? 27.876 -17.549 -14.571 1.00 46.91 82 ALA A C 1
ATOM 678 O O . ALA A 1 82 ? 28.262 -17.281 -13.441 1.00 46.91 82 ALA A O 1
ATOM 679 N N . GLY A 1 83 ? 27.820 -16.639 -15.541 1.00 33.41 83 GLY A N 1
ATOM 680 C CA . GLY A 1 83 ? 28.042 -15.212 -15.417 1.00 33.41 83 GLY A CA 1
ATOM 681 C C . GLY A 1 83 ? 26.713 -14.486 -15.589 1.00 33.41 83 GLY A C 1
ATOM 682 O O . GLY A 1 83 ? 26.056 -14.577 -16.626 1.00 33.41 83 GLY A O 1
ATOM 683 N N . ASP A 1 84 ? 26.310 -13.805 -14.524 1.00 44.56 84 ASP A N 1
ATOM 684 C CA . ASP A 1 84 ? 25.648 -12.505 -14.577 1.00 44.56 84 ASP A CA 1
ATOM 685 C C . ASP A 1 84 ? 24.345 -12.404 -15.373 1.00 44.56 84 ASP A C 1
ATOM 687 O O . ASP A 1 84 ? 24.127 -11.486 -16.159 1.00 44.56 84 ASP A O 1
ATOM 691 N N . LYS A 1 85 ? 23.367 -13.253 -15.047 1.00 42.62 85 LYS A N 1
ATOM 692 C CA . LYS A 1 85 ? 21.976 -12.783 -15.122 1.00 42.62 85 LYS A CA 1
ATOM 693 C C . LYS A 1 85 ? 21.673 -11.992 -13.860 1.00 42.62 85 LYS A C 1
ATOM 695 O O . LYS A 1 85 ? 21.012 -12.499 -12.954 1.00 42.62 85 LYS A O 1
ATOM 700 N N . GLN A 1 86 ? 22.139 -10.743 -13.801 1.00 44.12 86 GLN A N 1
ATOM 701 C CA . GLN A 1 86 ? 21.524 -9.771 -12.901 1.00 44.12 86 GLN A CA 1
ATOM 702 C C . GLN A 1 86 ? 20.008 -9.861 -13.118 1.00 44.12 86 GLN A C 1
ATOM 704 O O . GLN A 1 86 ? 19.525 -9.796 -14.248 1.00 44.12 86 GLN A O 1
ATOM 709 N N . ALA A 1 87 ? 19.256 -10.125 -12.052 1.00 46.56 87 ALA A N 1
A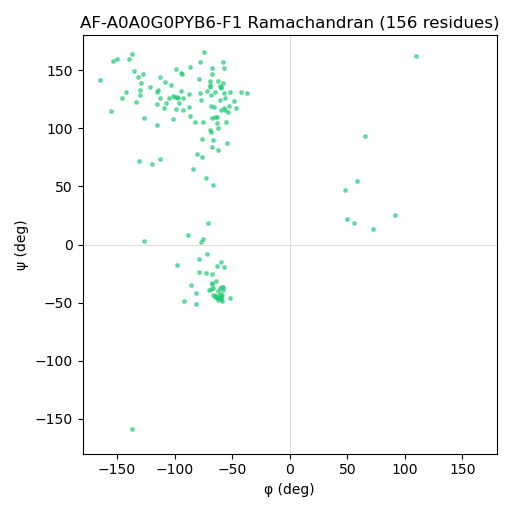TOM 710 C CA . ALA A 1 87 ? 17.829 -10.420 -12.094 1.00 46.56 87 ALA A CA 1
ATOM 711 C C . ALA A 1 87 ? 16.989 -9.162 -12.397 1.00 46.56 87 ALA A C 1
ATOM 713 O O . ALA A 1 87 ? 16.093 -8.814 -11.634 1.00 46.56 87 ALA A O 1
ATOM 714 N N . GLN A 1 88 ? 17.243 -8.489 -13.521 1.00 43.88 88 GLN A N 1
ATOM 715 C CA . GLN A 1 88 ? 16.653 -7.205 -13.925 1.00 43.88 88 GLN A CA 1
ATOM 716 C C . GLN A 1 88 ? 15.159 -7.290 -14.315 1.00 43.88 88 GLN A C 1
ATOM 718 O O . GLN A 1 88 ? 14.623 -6.410 -14.975 1.00 43.88 88 GLN A O 1
ATOM 723 N N . GLY A 1 89 ? 14.459 -8.355 -13.913 1.00 50.38 89 GLY A N 1
ATOM 724 C CA . GLY A 1 89 ? 13.059 -8.604 -14.274 1.00 50.38 89 GLY A CA 1
ATOM 725 C C . GLY A 1 89 ? 12.114 -8.860 -13.101 1.00 50.38 89 GLY A C 1
ATOM 726 O O . GLY A 1 89 ? 10.944 -9.159 -13.332 1.00 50.38 89 GLY A O 1
ATOM 727 N N . LYS A 1 90 ? 12.581 -8.788 -11.849 1.00 66.56 90 LYS A N 1
ATOM 728 C CA . LYS A 1 90 ? 11.742 -9.047 -10.667 1.00 66.56 90 LYS A CA 1
ATOM 729 C C . LYS A 1 90 ? 11.557 -7.761 -9.872 1.00 66.56 90 LYS A C 1
ATOM 731 O O . LYS A 1 90 ? 12.156 -7.597 -8.820 1.00 66.56 90 LYS A O 1
ATOM 736 N N . GLY A 1 91 ? 10.742 -6.845 -10.393 1.00 80.12 91 GLY A N 1
ATOM 737 C CA . GLY A 1 91 ? 10.320 -5.687 -9.604 1.00 80.12 91 GLY A CA 1
ATOM 738 C C . GLY A 1 91 ? 9.604 -6.131 -8.325 1.00 80.12 91 GLY A C 1
ATOM 739 O O . GLY A 1 91 ? 9.058 -7.229 -8.263 1.00 80.12 91 GLY A O 1
ATOM 740 N N . GLU A 1 92 ? 9.571 -5.299 -7.301 1.00 89.88 92 GLU A N 1
ATOM 741 C CA . GLU A 1 92 ? 8.876 -5.584 -6.046 1.00 89.88 92 GLU A CA 1
ATOM 742 C C . GLU A 1 92 ? 7.515 -4.898 -6.022 1.00 89.88 92 GLU A C 1
ATOM 744 O O . GLU A 1 92 ? 7.314 -3.855 -6.647 1.00 89.88 92 GLU A O 1
ATOM 749 N N . ILE A 1 93 ? 6.556 -5.482 -5.309 1.00 92.94 93 ILE A N 1
ATOM 750 C CA . ILE A 1 93 ? 5.272 -4.840 -5.038 1.00 92.94 93 ILE A CA 1
ATOM 751 C C . ILE A 1 93 ? 5.182 -4.611 -3.543 1.00 92.94 93 ILE A C 1
ATOM 753 O O . ILE A 1 93 ? 5.214 -5.557 -2.758 1.00 92.94 93 ILE A O 1
ATOM 757 N N . TRP A 1 94 ? 5.023 -3.348 -3.194 1.00 93.69 94 TRP A N 1
ATOM 758 C CA . TRP A 1 94 ? 4.929 -2.843 -1.841 1.00 93.69 94 TRP A CA 1
ATOM 759 C C . TRP A 1 94 ? 3.505 -2.398 -1.558 1.00 93.69 94 TRP A C 1
ATOM 761 O O . TRP A 1 94 ? 2.846 -1.801 -2.413 1.00 93.69 94 TRP A O 1
ATOM 771 N N . VAL A 1 95 ? 3.029 -2.692 -0.355 1.00 96.12 95 VAL A N 1
ATOM 772 C CA . VAL A 1 95 ? 1.708 -2.302 0.132 1.00 96.12 95 VAL A CA 1
ATOM 773 C C . VAL A 1 95 ? 1.865 -1.740 1.530 1.00 96.12 95 VAL A C 1
ATOM 775 O O . VAL A 1 95 ? 2.327 -2.433 2.432 1.00 96.12 95 VAL A O 1
ATOM 778 N N . MET A 1 96 ? 1.426 -0.504 1.717 1.00 95.38 96 MET A N 1
ATOM 779 C CA . MET A 1 96 ? 1.404 0.164 3.008 1.00 95.38 96 MET A CA 1
ATOM 780 C C . MET A 1 96 ? -0.006 0.097 3.589 1.00 95.38 96 MET A C 1
ATOM 782 O O . MET A 1 96 ? -0.990 0.460 2.932 1.00 95.38 96 MET A O 1
ATOM 786 N N . TRP A 1 97 ? -0.120 -0.392 4.818 1.00 95.88 97 TRP A N 1
ATOM 787 C CA . TRP A 1 97 ? -1.406 -0.650 5.446 1.00 95.88 97 TRP A CA 1
ATOM 788 C C . TRP A 1 97 ? -1.356 -0.494 6.961 1.00 95.88 97 TRP A C 1
ATOM 790 O O . TRP A 1 97 ? -0.310 -0.578 7.600 1.00 95.88 97 TRP A O 1
ATOM 800 N N . GLN A 1 98 ? -2.533 -0.301 7.542 1.00 93.62 98 GLN A N 1
ATOM 801 C CA . GLN A 1 98 ? -2.711 -0.095 8.968 1.00 93.62 98 GLN A CA 1
ATOM 802 C C . GLN A 1 98 ? -3.780 -1.042 9.517 1.00 93.62 98 GLN A C 1
ATOM 804 O O . GLN A 1 98 ? -4.831 -1.273 8.906 1.00 93.62 98 GLN A O 1
ATOM 809 N N . LYS A 1 99 ? -3.525 -1.600 10.703 1.00 89.94 99 LYS A N 1
ATOM 810 C CA . LYS A 1 99 ? -4.548 -2.304 11.487 1.00 89.94 99 LYS A CA 1
ATOM 811 C C . LYS A 1 99 ? -5.422 -1.247 12.147 1.00 89.94 99 LYS A C 1
ATOM 813 O O . LYS A 1 99 ? -4.898 -0.410 12.873 1.00 89.94 99 LYS A O 1
ATOM 818 N N . ASN A 1 100 ? -6.738 -1.290 11.940 1.00 78.00 100 ASN A N 1
ATOM 819 C CA . ASN A 1 100 ? -7.633 -0.363 12.625 1.00 78.00 100 ASN A CA 1
ATOM 820 C C . ASN A 1 100 ? -7.554 -0.613 14.143 1.00 78.00 100 ASN A C 1
ATOM 822 O O . ASN A 1 100 ? -8.054 -1.624 14.651 1.00 78.00 100 ASN A O 1
ATOM 826 N N . LYS A 1 101 ? -6.866 0.281 14.856 1.00 66.19 101 LYS A N 1
ATOM 827 C CA . LYS A 1 101 ? -6.846 0.315 16.316 1.00 66.19 101 LYS A CA 1
ATOM 828 C C . LYS A 1 101 ? -8.223 0.812 16.738 1.00 66.19 101 LYS A C 1
ATOM 830 O O . LYS A 1 101 ? -8.705 1.799 16.193 1.00 66.19 101 LYS A O 1
ATOM 835 N N . LYS A 1 102 ? -8.880 0.145 17.695 1.00 58.69 102 LYS A N 1
ATOM 836 C CA . LYS A 1 102 ? -10.079 0.723 18.318 1.00 58.69 102 LYS A CA 1
ATOM 837 C C . LYS A 1 102 ? -9.670 2.093 18.861 1.00 58.69 102 LYS A C 1
ATOM 839 O O 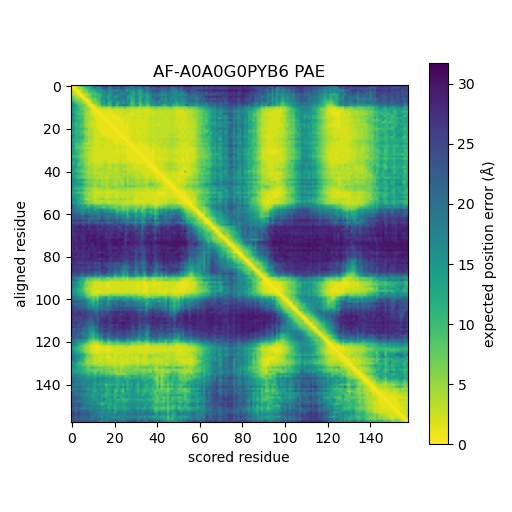. LYS A 1 102 ? -8.956 2.153 19.860 1.00 58.69 102 LYS A O 1
ATOM 844 N N . MET A 1 103 ? -10.082 3.166 18.191 1.00 52.53 103 MET A N 1
ATOM 845 C CA . MET A 1 103 ? -10.039 4.505 18.760 1.00 52.53 103 MET A CA 1
ATOM 846 C C . MET A 1 103 ? -10.772 4.395 20.099 1.00 52.53 103 MET A C 1
ATOM 848 O O . MET A 1 103 ? -11.925 3.959 20.125 1.00 52.53 103 MET A O 1
ATOM 852 N N . LYS A 1 104 ? -10.102 4.685 21.223 1.00 46.59 104 LYS A N 1
ATOM 853 C CA . LYS A 1 104 ? -10.783 4.828 22.515 1.00 46.59 104 LYS A CA 1
ATOM 854 C C . LYS A 1 104 ? -11.646 6.082 22.403 1.00 46.59 104 LYS A C 1
ATOM 856 O O . LYS A 1 104 ? -11.209 7.165 22.770 1.00 46.59 104 LYS A O 1
ATOM 861 N N . ILE A 1 105 ? -12.839 5.950 21.837 1.00 58.00 105 ILE A N 1
ATOM 862 C CA . ILE A 1 105 ? -13.835 7.012 21.871 1.00 58.00 105 ILE A CA 1
ATOM 863 C C . ILE A 1 105 ? -14.278 7.091 23.332 1.00 58.00 105 ILE A C 1
ATOM 865 O O . ILE A 1 105 ? -15.059 6.264 23.796 1.00 58.00 105 ILE A O 1
ATOM 869 N N . LYS A 1 106 ? -13.715 8.039 24.084 1.00 45.72 106 LYS A N 1
ATOM 870 C CA . LYS A 1 106 ? -14.257 8.457 25.376 1.00 45.72 106 LYS A CA 1
ATOM 871 C C . LYS A 1 106 ? -15.469 9.343 25.089 1.00 45.72 106 LYS A C 1
ATOM 873 O O . LYS A 1 106 ? -15.345 10.551 25.164 1.00 45.72 106 LYS A O 1
ATOM 878 N N . ASN A 1 107 ? -16.600 8.763 24.700 1.00 48.44 107 ASN A N 1
ATOM 879 C CA . ASN A 1 107 ? -17.871 9.480 24.756 1.00 48.44 107 ASN A CA 1
ATOM 880 C C . ASN A 1 107 ? -18.857 8.622 25.534 1.00 48.44 107 ASN A C 1
ATOM 882 O O . ASN A 1 107 ? -19.263 7.540 25.107 1.00 48.44 107 ASN A O 1
ATOM 886 N N . GLU A 1 108 ? -19.152 9.104 26.733 1.00 58.59 108 GLU A N 1
ATOM 887 C CA . GLU A 1 108 ? -20.177 8.575 27.604 1.00 58.59 108 GLU A CA 1
ATOM 888 C C . GLU A 1 108 ? -21.542 8.637 26.913 1.00 58.59 108 GLU A C 1
ATOM 890 O O . GLU A 1 108 ? -21.931 9.651 26.344 1.00 58.59 108 GLU A O 1
ATOM 895 N N . LYS A 1 109 ? -22.273 7.527 27.048 1.00 56.91 109 LYS A N 1
ATOM 896 C CA . LYS A 1 109 ? -23.732 7.410 26.935 1.00 56.91 109 LYS A CA 1
ATOM 897 C C . LYS A 1 109 ? -24.327 7.704 25.554 1.00 56.91 109 LYS A C 1
ATOM 899 O O . LYS A 1 109 ? -24.826 8.785 25.288 1.00 56.91 109 LYS A O 1
ATOM 904 N N . GLN A 1 110 ? -24.496 6.634 24.777 1.00 53.34 110 GLN A N 1
ATOM 905 C CA . GLN A 1 110 ? -25.826 6.280 24.266 1.00 53.34 110 GLN A CA 1
ATOM 906 C C . GLN A 1 110 ? -25.886 4.781 23.948 1.00 53.34 110 GLN A C 1
ATOM 908 O O . GLN A 1 110 ? -25.156 4.248 23.114 1.00 53.34 110 GLN A O 1
ATOM 913 N N . GLN A 1 111 ? -26.735 4.086 24.701 1.00 50.94 111 GLN A N 1
ATOM 914 C CA . GLN A 1 111 ? -26.932 2.644 24.655 1.00 50.94 111 GLN A CA 1
ATOM 915 C C . GLN A 1 111 ? -27.758 2.272 23.414 1.00 50.94 111 GLN A C 1
ATOM 917 O O . GLN A 1 111 ? -28.980 2.209 23.483 1.00 50.94 111 GLN A O 1
ATOM 922 N N . PHE A 1 112 ? -27.114 1.984 22.283 1.00 50.50 112 PHE A N 1
ATOM 923 C CA . PHE A 1 112 ? -27.774 1.293 21.171 1.00 50.50 112 PHE A CA 1
ATOM 924 C C . PHE A 1 112 ? -27.379 -0.188 21.176 1.00 50.50 112 PHE A C 1
ATOM 926 O O . PHE A 1 112 ? -26.242 -0.556 20.877 1.00 50.50 112 PHE A O 1
ATOM 933 N N . LYS A 1 113 ? -28.337 -1.050 21.547 1.00 51.56 113 LYS A N 1
ATOM 934 C CA . LYS A 1 113 ? -28.219 -2.515 21.525 1.00 51.56 113 LYS A CA 1
ATOM 935 C C . LYS A 1 113 ? -28.102 -3.003 20.077 1.00 51.56 113 LYS A C 1
ATOM 937 O O . LYS A 1 113 ? -29.107 -3.292 19.435 1.00 51.56 113 LYS A O 1
ATOM 942 N N . SER A 1 114 ? -26.882 -3.109 19.557 1.00 56.44 114 SER A N 1
ATOM 943 C CA . SER A 1 114 ? -26.636 -3.756 18.266 1.00 56.44 114 SER A CA 1
ATOM 944 C C . SER A 1 114 ? -26.210 -5.207 18.479 1.00 56.44 114 SER A C 1
ATOM 946 O O . SER A 1 114 ? -25.296 -5.494 19.251 1.00 56.44 114 SER A O 1
ATOM 948 N N . LYS A 1 115 ? -26.920 -6.132 17.825 1.00 48.78 115 LYS A N 1
ATOM 949 C CA . LYS A 1 115 ? -26.693 -7.581 17.897 1.00 48.78 115 LYS A CA 1
ATOM 950 C C . LYS A 1 115 ? -25.247 -7.899 17.501 1.00 48.78 115 LYS A C 1
ATOM 952 O O . LYS A 1 115 ? -24.801 -7.514 16.422 1.00 48.78 115 LYS A O 1
ATOM 957 N N . ASN A 1 116 ? -24.547 -8.624 18.374 1.00 56.31 116 ASN A N 1
ATOM 958 C CA . ASN A 1 116 ? -23.150 -9.044 18.246 1.00 56.31 116 ASN A CA 1
ATOM 959 C C . ASN A 1 116 ? -22.876 -9.805 16.933 1.00 56.31 116 ASN A C 1
ATOM 961 O O . ASN A 1 116 ? -22.895 -11.030 16.903 1.00 56.31 116 ASN A O 1
ATOM 965 N N . HIS A 1 117 ? -22.567 -9.096 15.849 1.00 52.22 117 HIS A N 1
ATOM 966 C CA . HIS A 1 117 ? -21.786 -9.655 14.748 1.00 52.22 117 HIS A CA 1
ATOM 967 C C . HIS A 1 117 ? -20.322 -9.319 15.026 1.00 52.22 117 HIS A C 1
ATOM 969 O O . HIS A 1 117 ? -19.956 -8.148 15.118 1.00 52.22 117 HIS A O 1
ATOM 975 N N . GLY A 1 118 ? -19.511 -10.358 15.245 1.00 49.69 118 GLY A N 1
ATOM 976 C CA . GLY A 1 118 ? -18.138 -10.270 15.742 1.00 49.69 118 GLY A CA 1
ATOM 977 C C . GLY A 1 118 ? -17.313 -9.142 15.114 1.00 49.69 118 GLY A C 1
ATOM 978 O O . GLY A 1 118 ? -17.263 -8.979 13.896 1.00 49.69 118 GLY A O 1
ATOM 979 N N . ASN A 1 119 ? -16.644 -8.370 15.973 1.00 58.97 119 ASN A N 1
ATOM 980 C CA . ASN A 1 119 ? -15.743 -7.275 15.612 1.00 58.97 119 ASN A CA 1
ATOM 981 C C . ASN A 1 119 ? -14.534 -7.791 14.807 1.00 58.97 119 ASN A C 1
ATOM 983 O O . ASN A 1 119 ? -13.447 -7.992 15.352 1.00 58.97 119 ASN A O 1
ATOM 987 N N . SER A 1 120 ? -14.685 -8.001 13.499 1.00 66.56 120 SER A N 1
ATOM 988 C CA . SER A 1 120 ? -13.547 -8.293 12.629 1.00 66.56 120 SER A CA 1
ATOM 989 C C . SER A 1 120 ? -12.667 -7.045 12.521 1.00 66.56 120 SER A C 1
ATOM 991 O O . SER A 1 120 ? -13.131 -5.999 12.057 1.00 66.56 120 SER A O 1
ATOM 993 N N . LYS A 1 121 ? -11.400 -7.143 12.943 1.00 77.69 121 LYS A N 1
ATOM 994 C CA . LYS A 1 121 ? -10.408 -6.063 12.800 1.00 77.69 121 LYS A CA 1
ATOM 995 C C . LYS A 1 121 ? -10.300 -5.676 11.320 1.00 77.69 121 LYS A C 1
ATOM 997 O O . LYS A 1 121 ? -9.901 -6.502 10.498 1.00 77.69 121 LYS A O 1
ATOM 1002 N N . LYS A 1 122 ? -10.676 -4.440 10.986 1.00 87.62 122 LYS A N 1
ATOM 1003 C CA . LYS A 1 122 ? -10.595 -3.909 9.618 1.00 87.62 122 LYS A CA 1
ATOM 1004 C C . LYS A 1 122 ? -9.157 -3.497 9.300 1.00 87.62 122 LYS A C 1
ATOM 1006 O O . LYS A 1 122 ? -8.459 -2.970 10.166 1.00 87.62 122 LYS A O 1
ATOM 1011 N N . ILE A 1 123 ? -8.729 -3.741 8.068 1.00 90.88 123 ILE A N 1
ATOM 1012 C CA . ILE A 1 123 ? -7.417 -3.332 7.556 1.00 90.88 123 ILE A CA 1
ATOM 1013 C C . ILE A 1 123 ? -7.619 -2.135 6.632 1.00 90.88 123 ILE A C 1
ATOM 1015 O O . ILE A 1 123 ? -8.417 -2.219 5.700 1.00 90.88 123 ILE A O 1
ATOM 1019 N N . ILE A 1 124 ? -6.908 -1.039 6.892 1.00 92.94 124 ILE A N 1
ATOM 1020 C CA . ILE A 1 124 ? -6.912 0.155 6.045 1.00 92.94 124 ILE A CA 1
ATOM 1021 C C . ILE A 1 124 ? -5.705 0.070 5.120 1.00 92.94 124 ILE A C 1
ATOM 1023 O O . ILE A 1 124 ? -4.574 -0.043 5.585 1.00 92.94 124 ILE A O 1
ATOM 1027 N N . ILE A 1 125 ? -5.945 0.102 3.816 1.00 94.25 125 ILE A N 1
ATOM 1028 C CA . ILE A 1 125 ? -4.897 0.067 2.797 1.00 94.25 125 ILE A CA 1
ATOM 1029 C C . ILE A 1 125 ? -4.659 1.500 2.341 1.00 94.25 125 ILE A C 1
ATOM 1031 O O . ILE A 1 125 ? -5.565 2.132 1.798 1.00 94.25 125 ILE A O 1
ATOM 1035 N N . ILE A 1 126 ? -3.452 2.004 2.590 1.00 92.00 126 ILE A N 1
ATOM 1036 C CA . ILE A 1 126 ? -3.098 3.413 2.393 1.00 92.00 126 ILE A CA 1
ATOM 1037 C C . ILE A 1 126 ? -2.520 3.624 0.996 1.00 92.00 126 ILE A C 1
ATOM 1039 O O . ILE A 1 126 ? -2.966 4.520 0.283 1.00 92.00 126 ILE A O 1
ATOM 1043 N N . SER A 1 127 ? -1.565 2.790 0.583 1.00 93.19 127 SER A N 1
ATOM 1044 C CA . SER A 1 127 ? -0.910 2.899 -0.722 1.00 93.19 127 SER A CA 1
ATOM 1045 C C . SER A 1 127 ? -0.372 1.547 -1.198 1.00 93.19 127 SER A C 1
ATOM 1047 O O . SER A 1 127 ? -0.150 0.626 -0.411 1.00 93.19 127 SER A O 1
ATOM 1049 N N . ALA A 1 128 ? -0.184 1.416 -2.511 1.00 94.50 128 ALA A N 1
ATOM 1050 C CA . ALA A 1 128 ? 0.479 0.270 -3.122 1.00 94.50 128 ALA A CA 1
ATOM 1051 C C . ALA A 1 128 ? 1.330 0.745 -4.302 1.00 94.50 128 ALA A C 1
ATOM 1053 O O . ALA A 1 128 ? 0.834 1.489 -5.146 1.00 94.50 128 ALA A O 1
ATOM 1054 N N . TRP A 1 129 ? 2.589 0.326 -4.389 1.00 91.69 129 TRP A N 1
ATOM 1055 C CA . TRP A 1 129 ? 3.492 0.740 -5.464 1.00 91.69 129 TRP A CA 1
ATOM 1056 C C . TRP A 1 129 ? 4.368 -0.404 -5.965 1.00 91.69 129 TRP A C 1
ATOM 1058 O O . TRP A 1 129 ? 4.548 -1.420 -5.294 1.00 91.69 129 TRP A O 1
ATOM 1068 N N . ARG A 1 130 ? 4.893 -0.246 -7.184 1.00 91.00 130 ARG A N 1
ATOM 1069 C CA . ARG A 1 130 ? 5.893 -1.142 -7.771 1.00 91.00 130 ARG A CA 1
ATOM 1070 C C . ARG A 1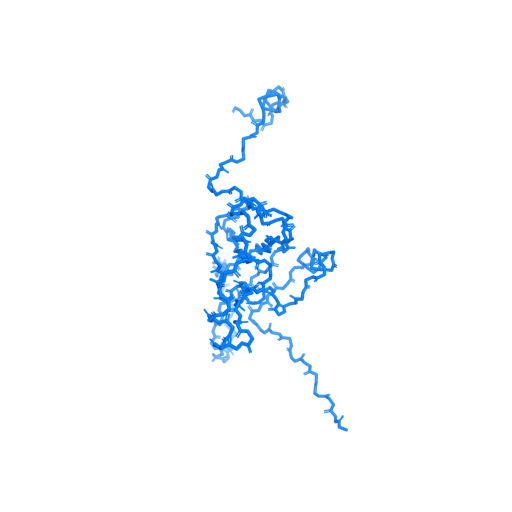 130 ? 7.266 -0.491 -7.700 1.00 91.00 130 ARG A C 1
ATOM 1072 O O . ARG A 1 130 ? 7.386 0.686 -8.020 1.00 91.00 130 ARG A O 1
ATOM 1079 N N . TYR A 1 131 ? 8.280 -1.263 -7.340 1.00 88.56 131 TYR A N 1
ATOM 1080 C CA . TYR A 1 131 ? 9.673 -0.833 -7.357 1.00 88.56 131 TYR A CA 1
ATOM 1081 C C . TYR A 1 131 ? 10.431 -1.623 -8.439 1.00 88.56 131 TYR A C 1
ATOM 1083 O O . TYR A 1 131 ? 10.330 -2.849 -8.449 1.00 88.56 131 TYR A O 1
ATOM 1091 N N . PRO A 1 132 ? 11.135 -0.976 -9.387 1.00 81.19 132 PRO A N 1
ATOM 1092 C CA . PRO A 1 132 ? 11.742 -1.657 -10.537 1.00 81.19 132 PRO A CA 1
ATOM 1093 C C . PRO A 1 132 ? 13.047 -2.415 -10.225 1.00 81.19 132 PRO A C 1
ATOM 1095 O O . PRO A 1 132 ? 13.631 -2.998 -11.132 1.00 81.19 132 PRO A O 1
ATOM 1098 N N . GLY A 1 133 ? 13.496 -2.443 -8.968 1.00 82.38 133 GLY A N 1
ATOM 1099 C CA . GLY A 1 133 ? 14.704 -3.146 -8.535 1.00 82.38 133 GLY A CA 1
ATOM 1100 C C . GLY A 1 133 ? 14.507 -3.898 -7.221 1.00 82.38 133 GLY A C 1
ATOM 1101 O O . GLY A 1 133 ? 13.379 -4.199 -6.835 1.00 82.38 133 GLY A O 1
ATOM 1102 N N . ILE A 1 134 ? 15.618 -4.181 -6.539 1.00 78.56 134 ILE A N 1
ATOM 1103 C CA . ILE A 1 134 ? 15.624 -4.759 -5.191 1.00 78.56 134 ILE A CA 1
ATOM 1104 C C . ILE A 1 134 ? 15.673 -3.607 -4.194 1.00 78.56 134 ILE A C 1
ATOM 1106 O O . ILE A 1 134 ? 16.549 -2.746 -4.287 1.00 78.56 134 ILE A O 1
ATOM 1110 N N . SER A 1 135 ? 14.735 -3.574 -3.255 1.00 77.00 135 SER A N 1
ATOM 1111 C CA . SER A 1 135 ? 14.741 -2.555 -2.207 1.00 77.00 135 SER A CA 1
ATOM 1112 C C . SER A 1 135 ? 15.908 -2.781 -1.237 1.00 77.00 135 SER A C 1
ATOM 1114 O O . SER A 1 135 ? 16.134 -3.914 -0.793 1.00 77.00 135 SER A O 1
ATOM 1116 N N . PRO A 1 136 ? 16.640 -1.720 -0.848 1.00 78.12 136 PRO A N 1
ATOM 1117 C CA . PRO A 1 136 ? 17.655 -1.831 0.192 1.00 78.12 136 PRO A CA 1
ATOM 1118 C C . PRO A 1 136 ? 16.994 -2.299 1.494 1.00 78.12 136 PRO A C 1
ATOM 1120 O O . PRO A 1 136 ? 15.921 -1.821 1.860 1.00 78.12 136 PRO A O 1
ATOM 1123 N N . ILE A 1 137 ? 17.611 -3.261 2.176 1.00 78.62 137 ILE A N 1
ATOM 1124 C CA . ILE A 1 137 ? 17.080 -3.821 3.422 1.00 78.62 137 ILE A CA 1
ATOM 1125 C C . ILE A 1 137 ? 17.565 -2.992 4.617 1.00 78.62 137 ILE A C 1
ATOM 1127 O O . ILE A 1 137 ? 18.760 -2.717 4.716 1.00 78.62 137 ILE A O 1
ATOM 1131 N N . ASN A 1 138 ? 16.647 -2.575 5.500 1.00 71.56 138 ASN A N 1
ATOM 1132 C CA . ASN A 1 138 ? 16.921 -1.881 6.773 1.00 71.56 138 ASN A CA 1
ATOM 1133 C C . ASN A 1 138 ? 17.870 -0.666 6.711 1.00 71.56 138 ASN A C 1
ATOM 1135 O O . ASN A 1 138 ? 18.470 -0.294 7.720 1.00 71.56 138 ASN A O 1
ATOM 1139 N N . LYS A 1 139 ? 18.040 -0.034 5.546 1.00 71.06 139 LYS A N 1
ATOM 1140 C CA . LYS A 1 139 ? 18.905 1.141 5.430 1.00 71.06 139 LYS A CA 1
ATOM 1141 C C . LYS A 1 139 ? 18.067 2.380 5.752 1.00 71.06 139 LYS A C 1
ATOM 1143 O O . LYS A 1 139 ? 17.106 2.627 5.021 1.00 71.06 139 LYS A O 1
ATOM 1148 N N . PRO A 1 140 ? 18.393 3.159 6.799 1.00 68.88 140 PRO A N 1
ATOM 1149 C CA . PRO A 1 140 ? 17.736 4.442 6.994 1.00 68.88 140 PRO A CA 1
ATOM 1150 C C . PRO A 1 140 ? 17.967 5.298 5.746 1.00 68.88 140 PRO A C 1
ATOM 1152 O O . PRO A 1 140 ? 19.059 5.279 5.162 1.00 68.88 140 PRO A O 1
ATOM 1155 N N . ILE A 1 141 ? 16.930 6.017 5.317 1.00 66.19 141 ILE A N 1
ATOM 1156 C CA . ILE A 1 141 ? 17.055 6.989 4.232 1.00 66.19 141 ILE A CA 1
ATOM 1157 C C . ILE A 1 141 ? 18.022 8.059 4.739 1.00 66.19 141 ILE A C 1
ATOM 1159 O O . ILE A 1 141 ? 17.703 8.795 5.669 1.00 66.19 141 ILE A O 1
ATOM 1163 N N . LYS A 1 142 ? 19.229 8.102 4.170 1.00 76.50 142 LYS A N 1
ATOM 1164 C CA . LYS A 1 142 ? 20.203 9.148 4.477 1.00 76.50 142 LYS A CA 1
ATOM 1165 C C . LYS A 1 142 ? 19.744 10.414 3.767 1.00 76.50 142 LYS A C 1
ATOM 1167 O O . LYS A 1 142 ? 19.833 10.484 2.543 1.00 76.50 142 LYS A O 1
ATOM 1172 N N . ILE A 1 143 ? 19.203 11.357 4.527 1.00 80.19 143 IL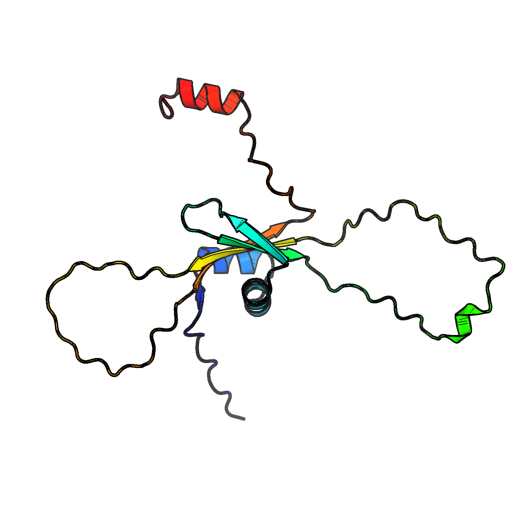E A N 1
ATOM 1173 C CA . ILE A 1 143 ? 18.957 12.715 4.042 1.00 80.19 143 ILE A CA 1
ATOM 1174 C C . ILE A 1 143 ? 20.343 13.349 3.836 1.00 80.19 143 ILE A C 1
ATOM 1176 O O . ILE A 1 143 ? 21.184 13.200 4.726 1.00 80.19 143 ILE A O 1
ATOM 1180 N N . PRO A 1 144 ? 20.636 13.937 2.667 1.00 90.50 144 PRO A N 1
ATOM 1181 C CA . PRO A 1 144 ? 21.927 14.572 2.431 1.00 90.50 144 PRO A CA 1
ATOM 1182 C C . PRO A 1 144 ? 22.080 15.825 3.320 1.00 90.50 144 PRO A C 1
ATOM 1184 O O . PRO A 1 144 ? 21.086 16.404 3.763 1.00 90.50 144 PRO A O 1
ATOM 1187 N N . GLU A 1 145 ? 23.324 16.170 3.670 1.00 89.62 145 GLU A N 1
ATOM 1188 C CA . GLU A 1 145 ? 23.608 17.182 4.706 1.00 89.62 145 GLU A CA 1
ATOM 1189 C C . GLU A 1 145 ? 23.189 18.593 4.281 1.00 89.62 145 GLU A C 1
ATOM 1191 O O . GLU A 1 145 ? 22.690 19.348 5.105 1.00 89.62 145 GLU A O 1
ATOM 1196 N N . ASP A 1 146 ? 23.291 18.909 2.993 1.00 89.75 146 ASP A N 1
ATOM 1197 C CA . ASP A 1 146 ? 22.814 20.156 2.384 1.00 89.75 146 ASP A CA 1
ATOM 1198 C C . ASP A 1 146 ? 21.342 20.445 2.724 1.00 89.75 146 ASP A C 1
ATOM 1200 O O . ASP A 1 146 ? 20.994 21.529 3.183 1.00 89.75 146 ASP A O 1
ATOM 1204 N N . VAL A 1 147 ? 20.474 19.439 2.607 1.00 89.00 147 VAL A N 1
ATOM 1205 C CA . VAL A 1 147 ? 19.053 19.575 2.956 1.00 89.00 147 VAL A CA 1
ATOM 1206 C C . VAL A 1 147 ? 18.860 19.763 4.465 1.00 89.00 147 VAL A C 1
ATOM 1208 O O . VAL A 1 147 ? 17.943 20.464 4.889 1.00 89.00 147 VAL A O 1
ATOM 1211 N N . LEU A 1 148 ? 19.697 19.141 5.298 1.00 91.94 148 LEU A N 1
ATOM 1212 C CA . LEU A 1 148 ? 19.636 19.326 6.751 1.00 91.94 148 LEU A CA 1
ATOM 1213 C C . LEU A 1 148 ? 20.092 20.732 7.158 1.00 91.94 148 LEU A C 1
ATOM 1215 O O . LEU A 1 148 ? 19.476 21.326 8.042 1.00 91.94 148 LEU A O 1
ATOM 1219 N N . GLU A 1 149 ? 21.127 21.269 6.512 1.00 92.62 149 GLU A N 1
ATOM 1220 C CA . GLU A 1 149 ? 21.595 22.644 6.699 1.00 92.62 149 GLU A CA 1
ATOM 1221 C C . GLU A 1 149 ? 20.517 23.658 6.307 1.00 92.62 149 GLU A C 1
ATOM 1223 O O . GLU A 1 149 ? 20.210 24.543 7.107 1.00 92.62 149 GLU A O 1
ATOM 1228 N N . ASP A 1 150 ? 19.862 23.475 5.157 1.00 91.31 150 ASP A N 1
ATOM 1229 C CA . ASP A 1 150 ? 18.737 24.313 4.725 1.00 91.31 150 ASP A CA 1
ATOM 1230 C C . ASP A 1 150 ? 17.579 24.279 5.739 1.00 91.31 150 ASP A C 1
ATOM 1232 O O . ASP A 1 150 ? 17.007 25.312 6.102 1.00 91.31 150 ASP A O 1
ATOM 1236 N N . LEU A 1 151 ? 17.241 23.094 6.258 1.00 93.69 151 LEU A N 1
ATOM 1237 C CA . LEU A 1 151 ? 16.168 22.933 7.244 1.00 93.69 151 LEU A CA 1
ATOM 1238 C C . LEU A 1 151 ? 16.515 23.558 8.605 1.00 93.69 151 LEU A C 1
ATOM 1240 O O . LEU A 1 151 ? 15.643 24.179 9.217 1.00 93.69 151 LEU A O 1
ATOM 1244 N N . ARG A 1 152 ? 17.774 23.451 9.053 1.00 91.50 152 ARG A N 1
ATOM 1245 C CA . ARG A 1 152 ? 18.284 24.147 10.250 1.00 91.50 152 ARG A CA 1
ATOM 1246 C C . ARG A 1 152 ? 18.271 25.665 10.049 1.00 91.50 152 ARG A C 1
ATOM 1248 O O . ARG A 1 152 ? 17.791 26.386 10.917 1.00 91.50 152 ARG A O 1
ATOM 1255 N N . SER A 1 153 ? 18.738 26.146 8.893 1.00 93.88 153 SER A N 1
ATOM 1256 C CA . SER A 1 153 ? 18.777 27.573 8.538 1.00 93.88 153 SER A CA 1
ATOM 1257 C C . SER A 1 153 ? 17.375 28.187 8.474 1.00 93.88 153 SER A C 1
ATOM 1259 O O . SER A 1 153 ? 17.142 29.283 8.980 1.00 93.88 153 SER A O 1
ATOM 1261 N N . SER A 1 154 ? 16.407 27.443 7.933 1.00 91.19 154 SER A N 1
ATOM 1262 C CA . SER A 1 154 ? 14.997 27.850 7.881 1.00 91.19 154 SER A CA 1
ATOM 1263 C C . SER A 1 154 ? 14.270 27.818 9.237 1.00 91.19 154 SER A C 1
ATOM 1265 O O . SER A 1 154 ? 13.128 28.270 9.320 1.00 91.19 154 SER A O 1
ATOM 1267 N N . GLY A 1 155 ? 14.895 27.287 10.297 1.00 90.94 155 GLY A N 1
ATOM 1268 C CA . GLY A 1 155 ? 14.322 27.212 11.646 1.00 90.94 155 GLY A CA 1
ATOM 1269 C C . GLY A 1 155 ? 13.200 26.180 11.819 1.00 90.94 155 GLY A C 1
ATOM 1270 O O . GLY A 1 155 ? 12.487 26.210 12.821 1.00 90.94 155 GLY A O 1
ATOM 1271 N N . LEU A 1 156 ? 13.015 25.270 10.857 1.00 83.62 156 LEU A N 1
ATOM 1272 C CA . LEU A 1 156 ? 11.984 24.222 10.908 1.00 83.62 156 LEU A CA 1
ATOM 1273 C C . LEU A 1 156 ? 12.375 23.045 11.807 1.00 83.62 156 LEU A C 1
ATOM 1275 O O . LEU A 1 156 ? 11.509 22.302 12.273 1.00 83.62 156 LEU A O 1
ATOM 1279 N N . ILE A 1 157 ? 13.676 22.858 12.018 1.00 82.81 157 ILE A N 1
ATOM 1280 C CA . ILE A 1 157 ? 14.250 21.793 12.834 1.00 82.81 157 ILE A CA 1
ATOM 1281 C C . ILE A 1 157 ? 15.239 22.448 13.800 1.00 82.81 157 ILE A C 1
ATOM 1283 O O . ILE A 1 157 ? 16.064 23.254 13.373 1.00 82.81 157 ILE A O 1
ATOM 1287 N N . SER A 1 158 ? 15.096 22.140 15.093 1.00 69.50 158 SER A N 1
ATOM 1288 C CA . SER A 1 158 ? 15.945 22.644 16.186 1.00 69.50 158 SER A CA 1
ATOM 1289 C C . SER A 1 158 ? 17.209 21.813 16.358 1.00 69.50 158 SER A C 1
ATOM 1291 O O . SER A 1 158 ? 17.117 20.576 16.179 1.00 69.50 158 SER A O 1
#

pLDDT: mean 75.05, std 18.73, range [33.41, 96.12]

Nearest PDB structures (foldseek):
  6rax-assembly1_5  TM=2.384E-01  e=5.206E+00  Drosophila melanogaster
  8iuh-assembly1_M  TM=2.422E-01  e=5.206E+00  Homo sapiens

Sequence (158 aa):
MRLKPLEKDKKYIWTNHALQKMRFYRLSESRVRRILRNPERTEDGVAPDTIASMQPAGSKKLFQPASPELLRCRRRFSPISAGDKQAQGKGEIWVMWQKNKKMKIKNEKQQFKSKNHGNSKKIIIISAWRYPGISPINKPIKIPEDVLEDLRSSGLIS

Radius of gyration: 24.24 Å; Cα contacts (8 Å, |Δi|>4): 162; chains: 1; bounding box: 58×66×54 Å

Solvent-accessible surface area (backbone atoms only — not comparable to full-atom values): 10317 Å² total; per-residue (Å²): 133,86,79,73,80,82,77,78,65,88,50,60,45,77,35,73,60,18,55,53,34,20,61,73,66,72,52,53,69,68,59,55,54,46,30,75,72,63,48,76,43,77,46,79,34,97,50,86,91,28,38,26,30,25,35,70,44,76,76,84,80,75,86,69,72,95,50,84,74,70,73,74,79,77,80,89,74,76,77,77,68,98,66,83,76,70,74,84,76,46,25,29,38,39,36,34,33,30,73,60,68,83,75,84,74,89,69,85,86,80,93,73,93,69,81,89,70,79,88,71,77,37,35,38,37,52,37,37,49,74,40,85,48,84,79,82,76,94,62,77,86,78,75,59,65,69,62,52,52,52,36,45,73,70,64,80,46,135